Protein AF-A0A2L2YDF9-F1 (afdb_monomer_lite)

Organism: Parasteatoda tepidariorum (NCBI:txid114398)

Sequence (133 aa):
MPSSEPDTQNYHQKYRNLKRKLKFLIYENECFQDELKKSQRKLLKVSRDKSFLLDRLLRYETVESSSTDSEATVSSDSDSEFRAELMTLKKKRTSVNTENQDTGAGSSTANNVPAEPKKKKARKAPAPVKPGA

InterPro domains:
  IPR026678 INO80 complex subunit E [PTHR21812] (4-126)
  IPR056515 INO80 complex subunit E, N-terminal [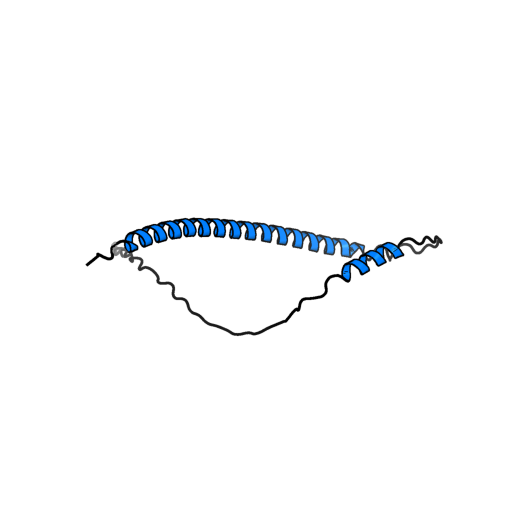PF24237] (10-57)

Secondary structure (DSSP, 8-state):
-----SHHHHHHHHHHHHHHHHHHHHHHHHHHHHHHHHHHHHHHHHHHHHHHHHHHHHHHHTTTTSS-----------SHHHHHHHHHHTTS-----------------------------PPPPPPPPPPP-

pLDDT: mean 70.62, std 21.67, range [36.78, 98.75]

Structure (mmCIF, N/CA/C/O backbone):
data_AF-A0A2L2YDF9-F1
#
_entry.id   AF-A0A2L2YDF9-F1
#
loop_
_atom_site.group_PDB
_atom_site.id
_atom_site.type_symbol
_atom_site.label_atom_id
_atom_site.label_alt_id
_atom_site.label_comp_id
_atom_site.label_asym_id
_atom_site.label_entity_id
_atom_site.label_seq_id
_atom_site.pdbx_PDB_ins_code
_atom_site.Cartn_x
_atom_site.Cartn_y
_atom_site.Cartn_z
_atom_site.occupancy
_atom_site.B_iso_or_equiv
_atom_site.auth_seq_id
_atom_site.auth_comp_id
_atom_site.auth_asym_id
_atom_site.auth_atom_id
_atom_site.pdbx_PDB_model_num
ATOM 1 N N . MET A 1 1 ? -29.512 13.310 50.746 1.00 42.53 1 MET A N 1
ATOM 2 C CA . MET A 1 1 ? -28.433 12.470 50.185 1.00 42.53 1 MET A CA 1
ATOM 3 C C . MET A 1 1 ? -28.689 12.318 48.693 1.00 42.53 1 MET A C 1
ATOM 5 O O . MET A 1 1 ? -29.605 11.581 48.350 1.00 42.53 1 MET A O 1
ATOM 9 N N . PRO A 1 2 ? -28.018 13.079 47.812 1.00 53.25 2 PRO A N 1
ATOM 10 C CA . PRO A 1 2 ? -28.214 12.943 46.374 1.00 53.25 2 PRO A CA 1
ATOM 11 C C . PRO A 1 2 ? -27.408 11.740 45.866 1.00 53.25 2 PRO A C 1
ATOM 13 O O . PRO A 1 2 ? -26.206 11.645 46.098 1.00 53.25 2 PRO A O 1
ATOM 16 N N . SER A 1 3 ? -28.108 10.802 45.229 1.00 53.88 3 SER A N 1
ATOM 17 C CA . SER A 1 3 ? -27.559 9.555 44.696 1.00 53.88 3 SER A CA 1
ATOM 18 C C . SER A 1 3 ? -26.663 9.823 43.480 1.00 53.88 3 SER A C 1
ATOM 20 O O . SER A 1 3 ? -27.063 10.506 42.537 1.00 53.88 3 SER A O 1
ATOM 22 N N . SER A 1 4 ? -25.446 9.289 43.510 1.00 58.22 4 SER A N 1
ATOM 23 C CA . SER A 1 4 ? -24.397 9.401 42.494 1.00 58.22 4 SER A CA 1
ATOM 24 C C . SER A 1 4 ? -24.630 8.451 41.306 1.00 58.22 4 SER A C 1
ATOM 26 O O . SER A 1 4 ? -23.850 7.532 41.075 1.00 58.22 4 SER A O 1
ATOM 28 N N . GLU A 1 5 ? -25.713 8.659 40.554 1.00 59.88 5 GLU A N 1
ATOM 29 C CA . GLU A 1 5 ? -26.086 7.860 39.368 1.00 59.88 5 GLU A CA 1
ATOM 30 C C . GLU A 1 5 ? -25.828 8.484 37.957 1.00 59.88 5 GLU A C 1
ATOM 32 O O . GLU A 1 5 ? -26.189 7.838 36.976 1.00 59.88 5 GLU A O 1
ATOM 37 N N . PRO A 1 6 ? -25.192 9.662 37.733 1.00 58.34 6 PRO A N 1
ATOM 38 C CA . PRO A 1 6 ? -25.048 10.205 36.367 1.00 58.34 6 PRO A CA 1
ATOM 39 C C . PRO A 1 6 ? -23.833 9.686 35.565 1.00 58.34 6 PRO A C 1
ATOM 41 O O . PRO A 1 6 ? -23.782 9.852 34.342 1.00 58.34 6 PRO A O 1
ATOM 44 N N . ASP A 1 7 ? -22.841 9.061 36.205 1.00 61.94 7 ASP A N 1
ATOM 45 C CA . ASP A 1 7 ? -21.568 8.733 35.542 1.00 61.94 7 ASP A CA 1
ATOM 46 C C . ASP A 1 7 ? -21.623 7.458 34.684 1.00 61.94 7 ASP A C 1
ATOM 48 O O . ASP A 1 7 ? -20.976 7.365 33.635 1.00 61.94 7 ASP A O 1
ATOM 52 N N . THR A 1 8 ? -22.440 6.477 35.068 1.00 62.19 8 THR A N 1
ATOM 53 C CA . THR A 1 8 ? -22.550 5.167 34.395 1.00 62.19 8 THR A CA 1
ATOM 54 C C . THR A 1 8 ? -23.008 5.301 32.938 1.00 62.19 8 THR A C 1
ATOM 56 O O . THR A 1 8 ? -22.437 4.688 32.025 1.00 62.19 8 THR A O 1
ATOM 59 N N . GLN A 1 9 ? -23.984 6.178 32.698 1.00 64.62 9 GLN A N 1
ATOM 60 C CA . GLN A 1 9 ? -24.552 6.470 31.383 1.00 64.62 9 GLN A CA 1
ATOM 61 C C . GLN A 1 9 ? -23.540 7.187 30.475 1.00 64.62 9 GLN A C 1
ATOM 63 O O . GLN A 1 9 ? -23.453 6.916 29.273 1.00 64.62 9 GLN A O 1
ATOM 68 N N . ASN A 1 10 ? -22.688 8.027 31.067 1.00 80.88 10 ASN A N 1
ATOM 69 C CA . ASN A 1 10 ? -21.589 8.696 30.381 1.00 80.88 10 ASN A CA 1
ATOM 70 C C . ASN A 1 10 ? -20.521 7.685 29.914 1.00 80.88 10 ASN A C 1
ATOM 72 O O . ASN A 1 10 ? -20.073 7.728 28.763 1.00 80.88 10 ASN A O 1
ATOM 76 N N . TYR A 1 11 ? -20.169 6.704 30.752 1.00 92.06 11 TYR A N 1
ATOM 77 C CA . TYR A 1 11 ? -19.211 5.654 30.387 1.00 92.06 11 TYR A CA 1
ATOM 78 C C . TYR A 1 11 ? -19.725 4.717 29.291 1.00 92.06 11 TYR A C 1
ATOM 80 O O . TYR A 1 11 ? -18.963 4.358 28.389 1.00 92.06 11 TYR A O 1
ATOM 88 N N . HIS A 1 12 ? -21.013 4.368 29.299 1.00 90.81 12 HIS A N 1
ATOM 89 C CA . HIS A 1 12 ? -21.611 3.563 28.229 1.00 90.81 12 HIS A CA 1
ATOM 90 C C . HIS A 1 12 ? -21.529 4.266 26.867 1.00 90.81 12 HIS A C 1
ATOM 92 O O . HIS A 1 12 ? -21.164 3.645 25.862 1.00 90.81 12 HIS A O 1
ATOM 98 N N . GLN A 1 13 ? -21.799 5.572 26.821 1.00 93.62 13 GLN A N 1
ATOM 99 C CA . GLN A 1 13 ? -21.693 6.354 25.590 1.00 93.62 13 GLN A CA 1
ATOM 100 C C . GLN A 1 13 ? -20.234 6.524 25.135 1.00 93.62 13 GLN A C 1
ATOM 102 O O . GLN A 1 13 ? -19.934 6.340 23.951 1.00 93.62 13 GLN A O 1
ATOM 107 N N . LYS A 1 14 ? -19.309 6.806 26.065 1.00 94.31 14 LYS A N 1
ATOM 108 C CA . LYS A 1 14 ? -17.861 6.864 25.797 1.00 94.31 14 LYS A CA 1
ATOM 109 C C . LYS A 1 14 ? -17.355 5.560 25.185 1.00 94.31 14 LYS A C 1
ATOM 111 O O . LYS A 1 14 ? -16.690 5.594 24.151 1.00 94.31 14 LYS A O 1
ATOM 116 N N . TYR A 1 15 ? -17.736 4.416 25.754 1.00 96.19 15 TYR A N 1
ATOM 117 C CA . TYR A 1 15 ? -17.378 3.101 25.226 1.00 96.19 15 TYR A CA 1
ATOM 118 C C . TYR A 1 15 ? -17.910 2.887 23.804 1.00 96.19 15 TYR A C 1
ATOM 120 O O . TYR A 1 15 ? -17.159 2.481 22.916 1.00 96.19 15 TYR A O 1
ATOM 128 N N . ARG A 1 16 ? -19.188 3.202 23.545 1.00 96.62 16 ARG A N 1
ATOM 129 C CA . ARG A 1 16 ? -19.782 3.069 22.201 1.00 96.62 16 ARG A CA 1
ATOM 130 C C . ARG A 1 16 ? -19.058 3.930 21.167 1.00 96.62 16 ARG A C 1
ATOM 132 O O . ARG A 1 16 ? -18.797 3.462 20.058 1.00 96.62 16 ARG A O 1
ATOM 139 N N . ASN A 1 17 ? -18.708 5.160 21.530 1.00 96.44 17 ASN A N 1
ATOM 140 C CA . ASN A 1 17 ? -17.955 6.063 20.664 1.00 96.44 17 ASN A CA 1
ATOM 141 C C . ASN A 1 17 ? -16.539 5.548 20.400 1.00 96.44 17 ASN A C 1
ATOM 143 O O . ASN A 1 17 ? -16.124 5.494 19.243 1.00 96.44 17 ASN A O 1
ATOM 147 N N . LEU A 1 18 ? -15.832 5.105 21.442 1.00 97.56 18 LEU A N 1
ATOM 148 C CA . LEU A 1 18 ? -14.490 4.548 21.309 1.00 97.56 18 LEU A CA 1
ATOM 149 C C . LEU A 1 18 ? -14.495 3.289 20.440 1.00 97.56 18 LEU A C 1
ATOM 151 O O . LEU A 1 18 ? -13.686 3.177 19.528 1.00 97.56 18 LEU A O 1
ATOM 155 N N . LYS A 1 19 ? -15.462 2.388 20.639 1.00 97.75 19 LYS A N 1
ATOM 156 C CA . LYS A 1 19 ? -15.641 1.187 19.815 1.00 97.75 19 LYS A CA 1
ATOM 157 C C . LYS A 1 19 ? -15.875 1.531 18.345 1.00 97.75 19 LYS A C 1
ATOM 159 O O . LYS A 1 19 ? -15.328 0.867 17.470 1.00 97.75 19 LYS A O 1
ATOM 164 N N . ARG A 1 20 ? -16.676 2.563 18.059 1.00 98.19 20 ARG A N 1
ATOM 165 C CA . ARG A 1 20 ? -16.904 3.034 16.686 1.00 98.19 20 ARG A CA 1
ATOM 166 C C . ARG A 1 20 ? -15.621 3.606 16.080 1.00 98.19 20 ARG A C 1
ATOM 168 O O . ARG A 1 20 ? -15.267 3.226 14.971 1.00 98.19 20 ARG A O 1
ATOM 175 N N . LYS A 1 21 ? -14.908 4.461 16.817 1.00 97.94 21 LYS A N 1
ATOM 176 C CA . LYS A 1 21 ? -13.646 5.060 16.363 1.00 97.94 21 LYS A CA 1
ATOM 177 C C . LYS A 1 21 ? -12.566 4.004 16.131 1.00 97.94 21 LYS A C 1
ATOM 179 O O . LYS A 1 21 ? -11.886 4.054 15.118 1.00 97.94 21 LYS A O 1
ATOM 184 N N . LEU A 1 22 ? -12.472 3.009 17.011 1.00 98.38 22 LEU A N 1
ATOM 185 C CA . LEU A 1 22 ? -11.544 1.892 16.865 1.00 98.38 22 LEU A CA 1
ATOM 186 C C . LEU A 1 22 ? -11.810 1.097 15.583 1.00 98.38 22 LEU A C 1
ATOM 188 O O . LEU A 1 22 ? -10.869 0.790 14.864 1.00 98.38 22 LEU A O 1
ATOM 192 N N . LYS A 1 23 ? -13.078 0.809 15.256 1.00 98.31 23 LYS A N 1
ATOM 193 C CA . LYS A 1 23 ? -13.423 0.137 13.992 1.00 98.31 23 LYS A CA 1
ATOM 194 C C . LYS A 1 23 ? -12.942 0.920 12.769 1.00 98.31 23 LYS A C 1
ATOM 196 O O . LYS A 1 23 ? -12.392 0.314 11.858 1.00 98.31 23 LYS A O 1
ATOM 201 N N . PHE A 1 24 ? -13.129 2.241 12.765 1.00 98.25 24 PHE A N 1
ATOM 202 C CA . PHE A 1 24 ? -12.636 3.089 11.678 1.00 98.25 24 PHE A CA 1
ATOM 203 C C . PHE A 1 24 ? -11.111 3.078 11.592 1.00 98.25 24 PHE A C 1
ATOM 205 O O . PHE A 1 24 ? -10.577 2.868 10.512 1.00 98.25 24 PHE A O 1
ATOM 212 N N . LEU A 1 25 ? -10.422 3.209 12.728 1.00 98.62 25 LEU A N 1
ATOM 213 C CA . LEU A 1 25 ? -8.960 3.185 12.763 1.00 98.62 25 LEU A CA 1
ATOM 214 C C . LEU A 1 25 ? -8.382 1.863 12.252 1.00 98.62 25 LEU A C 1
ATOM 216 O O . LEU A 1 25 ? -7.378 1.883 11.551 1.00 98.62 25 LEU A O 1
ATOM 220 N N . ILE A 1 26 ? -9.005 0.726 12.574 1.00 98.56 26 ILE A N 1
ATOM 221 C CA . ILE A 1 26 ? -8.574 -0.581 12.058 1.00 98.56 26 ILE A CA 1
ATOM 222 C C . ILE A 1 26 ? -8.711 -0.618 10.532 1.00 98.56 26 ILE A C 1
ATOM 224 O O . ILE A 1 26 ? -7.749 -0.948 9.846 1.00 98.56 26 ILE A O 1
ATOM 228 N N . TYR A 1 27 ? -9.871 -0.217 10.007 1.00 98.69 27 TYR A N 1
ATOM 229 C CA . TYR A 1 27 ? -10.124 -0.195 8.565 1.00 98.69 27 TYR A CA 1
ATOM 230 C C . TYR A 1 27 ? -9.163 0.736 7.809 1.00 98.69 27 TYR A C 1
ATOM 232 O O . TYR A 1 27 ? -8.574 0.349 6.801 1.00 98.69 27 TYR A O 1
ATOM 240 N N . GLU A 1 28 ? -8.967 1.961 8.301 1.00 98.25 28 GLU A N 1
ATOM 241 C CA . GLU A 1 28 ? -8.026 2.910 7.699 1.00 98.25 28 GLU A CA 1
ATOM 242 C C . GLU A 1 28 ? -6.596 2.373 7.734 1.00 98.25 28 GLU A C 1
ATOM 244 O O . GLU A 1 28 ? -5.872 2.477 6.745 1.00 98.25 28 GLU A O 1
ATOM 249 N N . ASN A 1 29 ? -6.194 1.749 8.844 1.00 98.31 29 ASN A N 1
ATOM 250 C CA . ASN A 1 29 ? -4.863 1.175 8.969 1.00 98.31 29 ASN A CA 1
ATOM 251 C C . ASN A 1 29 ? -4.625 0.050 7.952 1.00 98.31 29 ASN A C 1
ATOM 253 O O . ASN A 1 29 ? -3.577 0.037 7.308 1.00 98.31 29 ASN A O 1
ATOM 257 N N . GLU A 1 30 ? -5.594 -0.848 7.757 1.00 98.38 30 GLU A N 1
ATOM 258 C CA . GLU A 1 30 ? -5.526 -1.892 6.726 1.00 98.38 30 GLU A CA 1
ATOM 259 C C . GLU A 1 30 ? -5.385 -1.284 5.324 1.00 98.38 30 GLU A C 1
ATOM 261 O O . GLU A 1 30 ? -4.506 -1.687 4.557 1.00 98.38 30 GLU A O 1
ATOM 266 N N . CYS A 1 31 ? -6.176 -0.250 5.021 1.00 98.44 31 CYS A N 1
ATOM 267 C CA . CYS A 1 31 ? -6.100 0.467 3.750 1.00 98.44 31 CYS A CA 1
ATOM 268 C C . CYS A 1 31 ? -4.703 1.071 3.517 1.00 98.44 31 CYS A C 1
ATOM 270 O O . CYS A 1 31 ? -4.102 0.872 2.456 1.00 98.44 31 CYS A O 1
ATOM 272 N N . PHE A 1 32 ? -4.136 1.738 4.527 1.00 98.56 32 PHE A N 1
ATOM 273 C CA . PHE A 1 32 ? -2.794 2.315 4.441 1.00 98.56 32 PHE A CA 1
ATOM 274 C C . PHE A 1 32 ? -1.709 1.255 4.260 1.00 98.56 32 PHE A C 1
ATOM 276 O O . PHE A 1 32 ? -0.787 1.448 3.466 1.00 98.56 32 PHE A O 1
ATOM 283 N N . GLN A 1 33 ? -1.806 0.119 4.954 1.00 98.69 33 GLN A N 1
ATOM 284 C CA . GLN A 1 33 ? -0.855 -0.978 4.776 1.00 98.69 33 GLN A CA 1
ATOM 285 C C . GLN A 1 33 ? -0.898 -1.539 3.350 1.00 98.69 33 GLN A C 1
ATOM 287 O O . GLN A 1 33 ? 0.150 -1.822 2.760 1.00 98.69 33 GLN A O 1
ATOM 292 N N . ASP A 1 34 ? -2.087 -1.689 2.774 1.00 98.62 34 ASP A N 1
ATOM 293 C CA . ASP A 1 34 ? -2.248 -2.184 1.409 1.00 98.62 34 ASP A CA 1
ATOM 294 C C . ASP A 1 34 ? -1.720 -1.203 0.364 1.00 98.62 34 ASP A C 1
ATOM 296 O O . ASP A 1 34 ? -1.062 -1.611 -0.601 1.00 98.62 34 ASP A O 1
ATOM 300 N N . GLU A 1 35 ? -1.961 0.091 0.552 1.00 98.62 35 GLU A N 1
ATOM 301 C CA . GLU A 1 35 ? -1.421 1.135 -0.313 1.00 98.62 35 GLU A CA 1
ATOM 302 C C . GLU A 1 35 ? 0.105 1.225 -0.213 1.00 98.62 35 GLU A C 1
ATOM 304 O O . GLU A 1 35 ? 0.788 1.256 -1.242 1.00 98.62 35 GLU A O 1
ATOM 309 N N . LEU A 1 36 ? 0.663 1.140 0.997 1.00 98.69 36 LEU A N 1
ATOM 310 C CA . LEU A 1 36 ? 2.107 1.096 1.216 1.00 98.69 36 LEU A CA 1
ATOM 311 C C . LEU A 1 36 ? 2.742 -0.091 0.481 1.00 98.69 36 LEU A C 1
ATOM 313 O O . LEU A 1 36 ? 3.699 0.091 -0.275 1.00 98.69 36 LEU A O 1
ATOM 317 N N . LYS A 1 37 ? 2.173 -1.297 0.621 1.00 98.69 37 LYS A N 1
ATOM 318 C CA . LYS A 1 37 ? 2.642 -2.497 -0.092 1.00 98.69 37 LYS A CA 1
ATOM 319 C C . LYS A 1 37 ? 2.574 -2.319 -1.613 1.00 98.69 37 LYS A C 1
ATOM 321 O O . LYS A 1 37 ? 3.485 -2.747 -2.324 1.00 98.69 37 LYS A O 1
ATOM 326 N N . LYS A 1 38 ? 1.510 -1.701 -2.145 1.00 98.69 38 LYS A N 1
ATOM 327 C CA . LYS A 1 38 ? 1.383 -1.399 -3.586 1.00 98.69 38 LYS A CA 1
ATOM 328 C C . LYS A 1 38 ? 2.481 -0.438 -4.046 1.00 98.69 38 LYS A C 1
ATOM 330 O O . LYS A 1 38 ? 3.115 -0.696 -5.070 1.00 98.69 38 LYS A O 1
ATOM 335 N N . SER A 1 39 ? 2.728 0.629 -3.295 1.00 98.56 39 SER A N 1
ATOM 336 C CA . SER A 1 39 ? 3.748 1.635 -3.605 1.00 98.56 39 SER A CA 1
ATOM 337 C C . SER A 1 39 ? 5.164 1.065 -3.545 1.00 98.56 39 SER A C 1
ATOM 339 O O . SER A 1 39 ? 5.941 1.279 -4.471 1.00 98.56 39 SER A O 1
ATOM 341 N N . GLN A 1 40 ? 5.481 0.246 -2.540 1.00 98.62 40 GLN A N 1
ATOM 342 C CA . GLN A 1 40 ? 6.770 -0.449 -2.442 1.00 98.62 40 GLN A CA 1
ATOM 343 C C . GLN A 1 40 ? 7.025 -1.365 -3.647 1.00 98.62 40 GLN A C 1
ATOM 345 O O . GLN A 1 40 ? 8.114 -1.343 -4.216 1.00 98.62 40 GLN A O 1
ATOM 350 N N . ARG A 1 41 ? 6.017 -2.121 -4.106 1.00 98.75 41 ARG A N 1
ATOM 351 C CA . ARG A 1 41 ? 6.147 -2.944 -5.324 1.00 98.75 41 ARG A CA 1
ATOM 352 C C . ARG A 1 41 ? 6.441 -2.103 -6.567 1.00 98.75 41 ARG A C 1
ATOM 354 O O . ARG A 1 41 ? 7.301 -2.479 -7.361 1.00 98.75 41 ARG A O 1
ATOM 361 N N . LYS A 1 42 ? 5.752 -0.968 -6.735 1.00 98.69 42 LYS A N 1
ATOM 362 C CA . LYS A 1 42 ? 6.008 -0.034 -7.845 1.00 98.69 42 LYS A CA 1
ATOM 363 C C . LYS A 1 42 ? 7.430 0.523 -7.781 1.00 98.69 42 LYS A C 1
ATOM 365 O O . LYS A 1 42 ? 8.117 0.527 -8.797 1.00 98.69 42 LYS A O 1
ATOM 370 N N . LEU A 1 43 ? 7.876 0.930 -6.593 1.00 98.62 43 LEU A N 1
ATOM 371 C CA . LEU A 1 43 ? 9.226 1.440 -6.371 1.00 98.62 43 LEU A CA 1
ATOM 372 C C . LEU A 1 43 ? 10.287 0.403 -6.747 1.00 98.62 43 LEU A C 1
ATOM 374 O O . LEU A 1 43 ? 11.212 0.724 -7.486 1.00 98.62 43 LEU A O 1
ATOM 378 N N . LEU A 1 44 ? 10.136 -0.843 -6.292 1.00 98.69 44 LEU A N 1
ATOM 379 C CA . LEU A 1 44 ? 11.067 -1.922 -6.628 1.00 98.69 44 LEU A CA 1
ATOM 380 C C . LEU A 1 44 ? 11.119 -2.187 -8.136 1.00 98.69 44 LEU A C 1
ATOM 382 O O . LEU A 1 44 ? 12.205 -2.397 -8.671 1.00 98.69 44 LEU A O 1
ATOM 386 N N . LYS A 1 45 ? 9.975 -2.130 -8.831 1.00 98.62 45 LYS A N 1
ATOM 387 C CA . LYS A 1 45 ? 9.925 -2.274 -10.292 1.00 98.62 45 LYS A CA 1
ATOM 388 C C . LYS A 1 45 ? 10.718 -1.168 -10.991 1.00 98.62 45 LYS A C 1
ATOM 390 O O . LYS A 1 45 ? 11.624 -1.472 -11.755 1.00 98.62 45 LYS A O 1
ATOM 395 N N . VAL A 1 46 ? 10.443 0.094 -10.661 1.00 98.62 46 VAL A N 1
ATOM 396 C CA . VAL A 1 46 ? 11.156 1.244 -11.243 1.00 98.62 46 VAL A CA 1
ATOM 397 C C . VAL A 1 46 ? 12.648 1.204 -10.911 1.00 98.62 46 VAL A C 1
ATOM 399 O O . VAL A 1 46 ? 13.473 1.499 -11.767 1.00 98.62 46 VAL A O 1
ATOM 402 N N . SER A 1 47 ? 13.008 0.809 -9.687 1.00 98.38 47 SER A N 1
ATOM 403 C CA . SER A 1 47 ? 14.406 0.660 -9.272 1.00 98.38 47 SER A CA 1
ATOM 404 C C . SER A 1 47 ? 15.130 -0.388 -10.120 1.00 98.38 47 SER A C 1
ATOM 406 O O . SER A 1 47 ? 16.214 -0.126 -10.637 1.00 98.38 47 SER A O 1
ATOM 408 N N . ARG A 1 48 ? 14.493 -1.545 -10.342 1.00 98.62 48 ARG A N 1
ATOM 409 C CA . ARG A 1 48 ? 15.030 -2.599 -11.207 1.00 98.62 48 ARG A CA 1
ATOM 410 C C . ARG A 1 48 ? 15.170 -2.134 -12.655 1.00 98.62 48 ARG A C 1
ATOM 412 O O . ARG A 1 48 ? 16.219 -2.367 -13.246 1.00 98.62 48 ARG A O 1
ATOM 419 N N . ASP A 1 49 ? 14.150 -1.479 -13.205 1.00 98.31 49 ASP A N 1
ATOM 420 C CA . ASP A 1 49 ? 14.161 -0.973 -14.584 1.00 98.31 49 ASP A CA 1
ATOM 421 C C . ASP A 1 49 ? 15.265 0.080 -14.776 1.00 98.31 49 ASP A C 1
ATOM 423 O O . ASP A 1 49 ? 15.997 0.050 -15.765 1.00 98.31 49 ASP A O 1
ATOM 427 N N . LYS A 1 50 ? 15.447 0.965 -13.788 1.00 98.06 50 LYS A N 1
ATOM 428 C CA . LYS A 1 50 ? 16.537 1.945 -13.761 1.00 98.06 50 LYS A CA 1
ATOM 429 C C . LYS A 1 50 ? 17.904 1.263 -13.774 1.00 98.06 50 LYS A C 1
ATOM 431 O O . LYS A 1 50 ? 18.727 1.608 -14.616 1.00 98.06 50 LYS A O 1
ATOM 436 N N . SER A 1 51 ? 18.156 0.330 -12.855 1.00 97.62 51 SER A N 1
ATOM 437 C CA . SER A 1 51 ? 19.434 -0.395 -12.801 1.00 97.62 51 SER A CA 1
ATOM 438 C C . SER A 1 51 ? 19.704 -1.146 -14.103 1.00 97.62 51 SER A C 1
ATOM 440 O O . SER A 1 51 ? 20.779 -1.004 -14.670 1.00 97.62 51 SER A O 1
ATOM 442 N N . PHE A 1 52 ? 18.696 -1.842 -14.636 1.00 97.94 52 PHE A N 1
ATOM 443 C CA . PHE A 1 52 ? 18.797 -2.540 -15.916 1.00 97.94 52 PHE A CA 1
ATOM 444 C C . PHE A 1 52 ? 19.200 -1.607 -17.067 1.00 97.94 52 PHE A C 1
ATOM 446 O O . PHE A 1 52 ? 20.043 -1.964 -17.890 1.00 97.94 52 PHE A O 1
ATOM 453 N N . LEU A 1 53 ? 18.613 -0.409 -17.136 1.00 97.38 53 LEU A N 1
ATOM 454 C CA . LEU A 1 53 ? 18.948 0.561 -18.175 1.00 97.38 53 LEU A CA 1
ATOM 455 C C . LEU A 1 53 ? 20.382 1.082 -18.030 1.00 97.38 53 LEU A C 1
ATOM 457 O O . LEU A 1 53 ? 21.089 1.173 -19.032 1.00 97.38 53 LEU A O 1
ATOM 461 N N . LEU A 1 54 ? 20.819 1.387 -16.805 1.00 96.62 54 LEU A N 1
ATOM 462 C CA . LEU A 1 54 ? 22.193 1.822 -16.537 1.00 96.62 54 LEU A CA 1
ATOM 463 C C . LEU A 1 54 ? 23.206 0.749 -16.960 1.00 96.62 54 LEU A C 1
ATOM 465 O O . LEU A 1 54 ? 24.136 1.062 -17.698 1.00 96.62 54 LEU A O 1
ATOM 469 N N . ASP A 1 55 ? 22.970 -0.517 -16.605 1.00 94.62 55 ASP A N 1
ATOM 470 C CA . ASP A 1 55 ? 23.826 -1.641 -17.010 1.00 94.62 55 ASP A CA 1
ATOM 471 C C . ASP A 1 55 ? 23.869 -1.807 -18.543 1.00 94.62 55 ASP A C 1
ATOM 473 O O . ASP A 1 55 ? 24.906 -2.123 -19.135 1.00 94.62 55 ASP A O 1
ATOM 477 N N . ARG A 1 56 ? 22.738 -1.580 -19.229 1.00 94.62 56 ARG A N 1
ATOM 478 C CA . ARG A 1 56 ? 22.655 -1.653 -20.697 1.00 94.62 56 ARG A CA 1
ATOM 479 C C . ARG A 1 56 ? 23.446 -0.529 -21.365 1.00 94.62 56 ARG A C 1
ATOM 481 O O . ARG A 1 56 ? 24.117 -0.828 -22.360 1.00 94.62 56 ARG A O 1
ATOM 488 N N . LEU A 1 57 ? 23.322 0.700 -20.854 1.00 93.06 57 LEU A N 1
ATOM 489 C CA . LEU A 1 57 ? 23.953 1.924 -21.363 1.00 93.06 57 LEU A CA 1
ATOM 490 C C .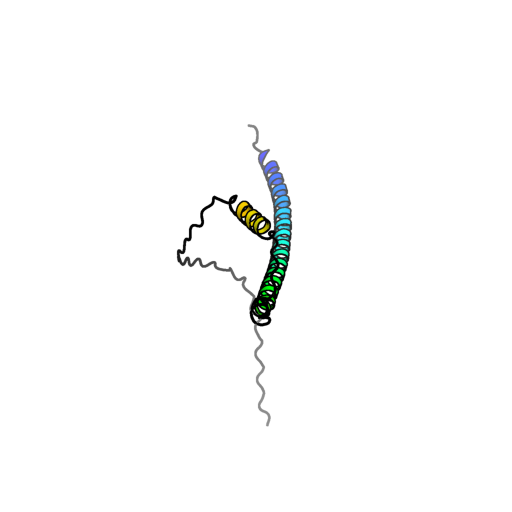 LEU A 1 57 ? 25.462 1.949 -21.118 1.00 93.06 57 LEU A C 1
ATOM 492 O O . LEU A 1 57 ? 26.195 2.354 -22.013 1.00 93.06 57 LEU A O 1
ATOM 496 N N . LEU A 1 58 ? 25.926 1.437 -19.974 1.00 90.38 58 LEU A N 1
ATOM 497 C CA . LEU A 1 58 ? 27.349 1.368 -19.620 1.00 90.38 58 LEU A CA 1
ATOM 498 C C . LEU A 1 58 ? 28.205 0.715 -20.721 1.00 90.38 58 LEU A C 1
ATOM 500 O O . LEU A 1 58 ? 29.336 1.115 -20.962 1.00 90.38 58 LEU A O 1
ATOM 504 N N . ARG A 1 59 ? 27.649 -0.263 -21.449 1.00 89.38 59 ARG A N 1
ATOM 505 C CA . ARG A 1 59 ? 28.339 -0.949 -22.559 1.00 89.38 59 ARG A CA 1
ATOM 506 C C . ARG A 1 59 ? 28.622 -0.059 -23.773 1.00 89.38 59 ARG A C 1
ATOM 508 O O . ARG A 1 59 ? 29.411 -0.457 -24.621 1.00 89.38 59 ARG A O 1
ATOM 515 N N . TYR A 1 60 ? 27.948 1.080 -23.889 1.00 89.94 60 TYR A N 1
ATOM 516 C CA . TYR A 1 60 ? 28.107 2.016 -25.002 1.00 89.94 60 TYR A CA 1
ATOM 517 C C . TYR A 1 60 ? 28.964 3.233 -24.633 1.00 89.94 60 TYR A C 1
ATOM 519 O O . TYR A 1 60 ? 29.490 3.878 -25.531 1.00 89.94 60 TYR A O 1
ATOM 527 N N . GLU A 1 61 ? 29.173 3.509 -23.340 1.00 78.00 61 GLU A N 1
ATOM 528 C CA . GLU A 1 61 ? 29.977 4.649 -22.866 1.00 78.00 61 GLU A CA 1
ATOM 529 C C . GLU A 1 61 ? 31.447 4.579 -23.326 1.00 78.00 61 GLU A C 1
ATOM 531 O O . GLU A 1 61 ? 32.089 5.604 -23.527 1.00 78.00 61 GLU A O 1
ATOM 536 N N . THR A 1 62 ? 31.982 3.378 -23.558 1.00 63.84 62 THR A N 1
ATOM 537 C CA . THR A 1 62 ? 33.405 3.168 -23.879 1.00 63.84 62 THR A CA 1
ATOM 538 C C . THR A 1 62 ? 33.703 2.885 -25.355 1.00 63.84 62 THR A C 1
ATOM 540 O O . THR A 1 62 ? 34.860 2.666 -25.704 1.00 63.84 62 THR A O 1
ATOM 543 N N . VAL A 1 63 ? 32.698 2.871 -26.241 1.00 57.31 63 VAL A N 1
ATOM 544 C CA . VAL A 1 63 ? 32.893 2.506 -27.662 1.00 57.31 63 VAL A CA 1
ATOM 545 C C . VAL A 1 63 ? 33.059 3.734 -28.566 1.00 57.31 63 VAL A C 1
ATOM 547 O O . VAL A 1 63 ? 33.830 3.676 -29.522 1.00 57.31 63 VAL A O 1
ATOM 550 N N . GLU A 1 64 ? 32.441 4.874 -28.239 1.00 55.38 64 GLU A N 1
ATOM 551 C CA . GLU A 1 64 ? 32.603 6.113 -29.027 1.00 55.38 64 GLU A CA 1
ATOM 552 C C . GLU A 1 64 ? 33.996 6.754 -28.898 1.00 55.38 64 GLU A C 1
ATOM 554 O O . GLU A 1 64 ? 34.364 7.597 -29.709 1.00 55.38 64 GLU A O 1
ATOM 559 N N . SER A 1 65 ? 34.822 6.314 -27.946 1.00 52.53 65 SER A N 1
ATOM 560 C CA . SER A 1 65 ? 36.204 6.789 -27.781 1.00 52.53 65 SER A CA 1
ATOM 561 C C . SER A 1 65 ? 37.254 5.957 -28.536 1.00 52.53 65 SER A C 1
ATOM 563 O O . SER A 1 65 ? 38.428 6.316 -28.514 1.00 52.53 65 SER A O 1
ATOM 565 N N . SER A 1 66 ? 36.869 4.868 -29.222 1.00 55.56 66 SER A N 1
ATOM 566 C CA . SER A 1 66 ? 37.822 3.949 -29.879 1.00 55.56 66 SER A CA 1
ATOM 567 C C . SER A 1 66 ? 37.759 3.920 -31.415 1.00 55.56 66 SER A C 1
ATOM 569 O O . SER A 1 66 ? 38.512 3.161 -32.024 1.00 55.56 66 SER A O 1
ATOM 571 N N . SER A 1 67 ? 36.898 4.701 -32.076 1.00 60.28 67 SER A N 1
ATOM 572 C CA . SER A 1 67 ? 36.819 4.690 -33.546 1.00 60.28 67 SER A CA 1
ATOM 573 C C . SER A 1 67 ? 36.441 6.052 -34.129 1.00 60.28 67 SER A C 1
ATOM 575 O O . SER A 1 67 ? 35.295 6.249 -34.522 1.00 60.28 67 SER A O 1
ATOM 577 N N . THR A 1 68 ? 37.407 6.974 -34.193 1.00 51.91 68 THR A N 1
ATOM 578 C CA . THR A 1 68 ? 37.729 7.846 -35.350 1.00 51.91 68 THR A CA 1
ATOM 579 C C . THR A 1 68 ? 38.863 8.780 -34.922 1.00 51.91 68 THR A C 1
ATOM 581 O O . THR A 1 68 ? 38.642 9.867 -34.400 1.00 51.91 68 THR A O 1
ATOM 584 N N . ASP A 1 69 ? 40.093 8.317 -35.124 1.00 56.25 69 ASP A N 1
ATOM 585 C CA . ASP A 1 69 ? 41.240 9.190 -35.359 1.00 56.25 69 ASP A CA 1
ATOM 586 C C . ASP A 1 69 ? 41.131 9.681 -36.809 1.00 56.25 69 ASP A C 1
ATOM 588 O O . ASP A 1 69 ? 41.370 8.916 -37.743 1.00 56.25 69 ASP A O 1
ATOM 592 N N . SER A 1 70 ? 40.634 10.900 -37.016 1.00 56.62 70 SER A N 1
ATOM 593 C CA . SER A 1 70 ? 40.848 11.667 -38.249 1.00 56.62 70 SER A CA 1
ATOM 594 C C . SER A 1 70 ? 40.532 13.137 -37.993 1.00 56.62 70 SER A C 1
ATOM 596 O O . SER A 1 70 ? 39.405 13.507 -37.668 1.00 56.62 70 SER A O 1
ATOM 598 N N . GLU A 1 71 ? 41.578 13.951 -38.105 1.00 59.91 71 GLU A N 1
ATOM 599 C CA . GLU A 1 71 ? 41.624 15.388 -37.857 1.00 59.91 71 GLU A CA 1
ATOM 600 C C . GLU A 1 71 ? 40.534 16.196 -38.580 1.00 59.91 71 GLU A C 1
ATOM 602 O O . GLU A 1 71 ? 40.358 16.058 -39.787 1.00 59.91 71 GLU A O 1
ATOM 607 N N . ALA A 1 72 ? 39.893 17.129 -37.867 1.00 50.59 72 ALA A N 1
ATOM 608 C CA . ALA A 1 72 ? 39.565 18.462 -38.385 1.00 50.59 72 ALA A CA 1
ATOM 609 C C . ALA A 1 72 ? 39.0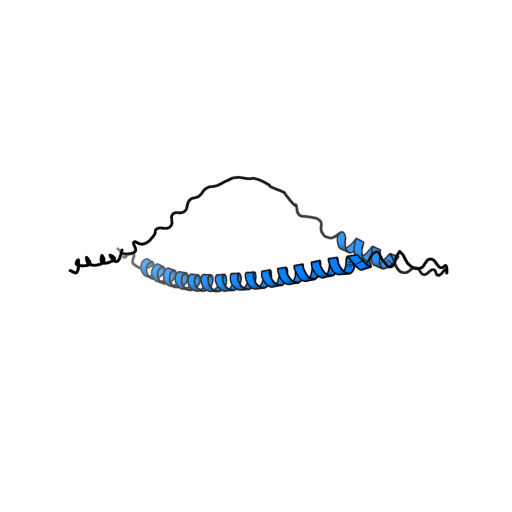66 19.378 -37.255 1.00 50.59 72 ALA A C 1
ATOM 611 O O . ALA A 1 72 ? 38.116 19.083 -36.536 1.00 50.59 72 ALA A O 1
ATOM 612 N N . THR A 1 73 ? 39.718 20.527 -37.132 1.00 66.12 73 THR A N 1
ATOM 613 C CA . THR A 1 73 ? 39.380 21.666 -36.276 1.00 66.12 73 THR A CA 1
ATOM 614 C C . THR A 1 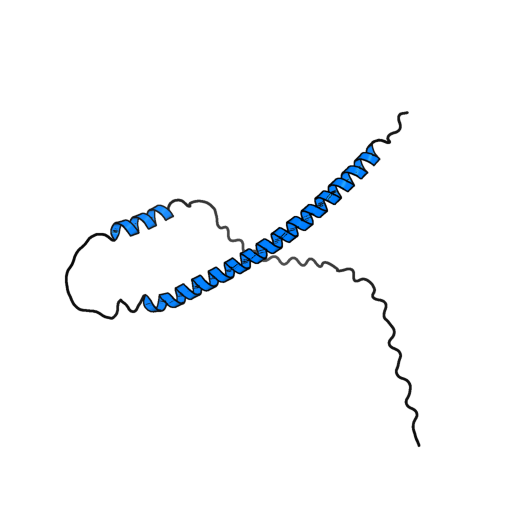73 ? 37.917 22.117 -36.400 1.00 66.12 73 THR A C 1
ATOM 616 O O . THR A 1 73 ? 37.501 22.502 -37.491 1.00 66.12 73 THR A O 1
ATOM 619 N N . VAL A 1 74 ? 37.184 22.243 -35.288 1.00 48.22 74 VAL A N 1
ATOM 620 C CA . VAL A 1 74 ? 36.254 23.370 -35.104 1.00 48.22 74 VAL A CA 1
ATOM 621 C C . VAL A 1 74 ? 36.013 23.634 -33.616 1.00 48.22 74 VAL A C 1
ATOM 623 O O . VAL A 1 74 ? 35.603 22.770 -32.851 1.00 48.22 74 VAL A O 1
ATOM 626 N N . SER A 1 75 ? 36.340 24.857 -33.219 1.00 59.72 75 SER A N 1
ATOM 627 C CA . SER A 1 75 ? 35.992 25.470 -31.943 1.00 59.72 75 SER A CA 1
ATOM 628 C C . SER A 1 75 ? 34.508 25.843 -31.956 1.00 59.72 75 SER A C 1
ATOM 630 O O . SER A 1 75 ? 34.072 26.489 -32.908 1.00 59.72 75 SER A O 1
ATOM 632 N N . SER A 1 76 ? 33.755 25.497 -30.910 1.00 55.59 76 SER A N 1
ATOM 633 C CA . SER A 1 76 ? 32.714 26.389 -30.389 1.00 55.59 76 SER A CA 1
ATOM 634 C C . SER A 1 76 ? 32.397 26.071 -28.929 1.00 55.59 76 SER A C 1
ATOM 636 O O . SER A 1 76 ? 31.910 25.003 -28.574 1.00 55.59 76 SER A O 1
ATOM 638 N N . ASP A 1 77 ? 32.692 27.069 -28.113 1.00 56.78 77 ASP A N 1
ATOM 639 C CA . ASP A 1 77 ? 32.313 27.304 -26.728 1.00 56.78 77 ASP A CA 1
ATOM 640 C C . ASP A 1 77 ? 30.791 27.167 -26.508 1.00 56.78 77 ASP A C 1
ATOM 642 O O . ASP A 1 77 ? 30.026 27.989 -27.010 1.00 56.78 77 ASP A O 1
ATOM 646 N N . SER A 1 78 ? 30.327 26.112 -25.821 1.00 54.91 78 SER A N 1
ATOM 647 C CA . SER A 1 78 ? 28.945 26.006 -25.286 1.00 54.91 78 SER A CA 1
ATOM 648 C C . SER A 1 78 ? 28.744 24.967 -24.163 1.00 54.91 78 SER A C 1
ATOM 650 O O . SER A 1 78 ? 27.663 24.902 -23.585 1.00 54.91 78 SER A O 1
ATOM 652 N N . ASP A 1 79 ? 29.757 24.181 -23.776 1.00 53.78 79 ASP A N 1
ATOM 653 C CA . ASP A 1 79 ? 29.605 23.154 -22.723 1.00 53.78 79 ASP A CA 1
ATOM 654 C C . ASP A 1 79 ? 29.879 23.656 -21.291 1.00 53.78 79 ASP A C 1
ATOM 656 O O . ASP A 1 79 ? 29.584 22.966 -20.306 1.00 53.78 79 ASP A O 1
ATOM 660 N N . SER A 1 80 ? 30.427 24.868 -21.134 1.00 55.81 80 SER A N 1
ATOM 661 C CA . SER A 1 80 ? 30.778 25.398 -19.808 1.00 55.81 80 SER A CA 1
ATOM 662 C C . SER A 1 80 ? 29.554 25.823 -18.983 1.00 55.81 80 SER A C 1
ATOM 664 O O . SER A 1 80 ? 29.622 25.813 -17.750 1.00 55.81 80 SER A O 1
ATOM 666 N N . GLU A 1 81 ? 28.423 26.153 -19.615 1.00 56.50 81 GLU A N 1
ATOM 667 C CA . GLU A 1 81 ? 27.228 26.617 -18.893 1.00 56.50 81 GLU A CA 1
ATOM 668 C C . GLU A 1 81 ? 26.430 25.464 -18.266 1.00 56.50 81 GLU A C 1
ATOM 670 O O . GLU A 1 81 ? 26.004 25.557 -17.111 1.00 56.50 81 GLU A O 1
ATOM 675 N N . PHE A 1 82 ? 26.333 24.314 -18.945 1.00 56.66 82 PHE A N 1
ATOM 676 C CA . PHE A 1 82 ? 25.590 23.155 -18.432 1.00 56.66 82 PHE A CA 1
ATOM 677 C C . PHE A 1 82 ? 26.252 22.536 -17.189 1.00 56.66 82 PHE A C 1
ATOM 679 O O . PHE A 1 82 ? 25.586 22.059 -16.264 1.00 56.66 82 PHE A O 1
ATOM 686 N N . ARG A 1 83 ? 27.590 22.580 -17.117 1.00 58.81 83 ARG A N 1
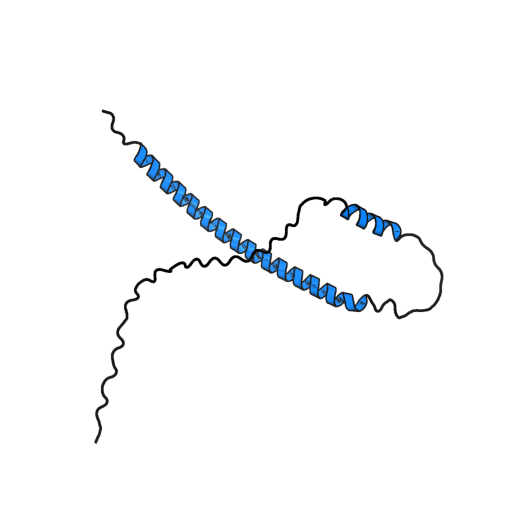ATOM 687 C CA . ARG A 1 83 ? 28.328 22.063 -15.957 1.00 58.81 83 ARG A CA 1
ATOM 688 C C . ARG A 1 83 ? 28.247 22.976 -14.733 1.00 58.81 83 ARG A C 1
ATOM 690 O O . ARG A 1 83 ? 28.273 22.472 -13.606 1.00 58.81 83 ARG A O 1
ATOM 697 N N . ALA A 1 84 ? 28.130 24.288 -14.938 1.00 58.25 84 ALA A N 1
ATOM 698 C CA . ALA A 1 84 ? 27.989 25.259 -13.857 1.00 58.25 84 ALA A CA 1
ATOM 699 C C . ALA A 1 84 ? 26.614 25.149 -13.172 1.00 58.25 84 ALA A C 1
ATOM 701 O O . ALA A 1 84 ? 26.539 25.176 -11.941 1.00 58.25 84 ALA A O 1
ATOM 702 N N . GLU A 1 85 ? 25.540 24.920 -13.934 1.00 56.47 85 GLU A N 1
ATOM 703 C CA . GLU A 1 85 ? 24.178 24.785 -13.397 1.00 56.47 85 GLU A CA 1
ATOM 704 C C . GLU A 1 85 ? 23.999 23.521 -12.528 1.00 56.47 85 GLU A C 1
ATOM 706 O O . GLU A 1 85 ? 23.357 23.550 -11.473 1.00 56.47 85 GLU A O 1
ATOM 711 N N . LEU A 1 86 ? 24.670 22.416 -12.876 1.00 57.91 86 LEU A N 1
ATOM 712 C CA . LEU A 1 86 ? 24.636 21.179 -12.085 1.00 57.91 86 LEU A CA 1
ATOM 713 C C . LEU A 1 86 ? 25.382 21.300 -10.736 1.00 57.91 86 LEU A C 1
ATOM 715 O O . LEU A 1 86 ? 25.043 20.611 -9.766 1.00 57.91 86 LEU A O 1
ATOM 719 N N . MET A 1 87 ? 26.392 22.174 -10.646 1.00 58.56 87 MET A N 1
ATOM 720 C CA . MET A 1 87 ? 27.153 22.411 -9.410 1.00 58.56 87 MET A CA 1
ATOM 721 C C . MET A 1 87 ? 26.452 23.373 -8.442 1.00 58.56 87 MET A C 1
ATOM 723 O O . MET A 1 87 ? 26.586 23.203 -7.226 1.00 58.56 87 MET A O 1
ATOM 727 N N . THR A 1 88 ? 25.666 24.337 -8.928 1.00 53.88 88 THR A N 1
ATOM 728 C CA . THR A 1 88 ? 24.939 25.283 -8.060 1.00 53.88 88 THR A CA 1
ATOM 729 C C . THR A 1 88 ? 23.724 24.638 -7.382 1.00 53.88 88 THR A C 1
ATOM 731 O O . THR A 1 88 ? 23.435 24.952 -6.224 1.00 53.88 88 THR A O 1
ATOM 734 N N . LEU A 1 89 ? 23.082 23.644 -8.011 1.00 55.00 89 LEU A N 1
ATOM 735 C CA . LEU A 1 89 ? 21.960 22.900 -7.417 1.00 55.00 89 LEU A CA 1
ATOM 736 C C . LEU A 1 89 ? 22.368 21.971 -6.258 1.00 55.00 89 LEU A C 1
ATOM 738 O O . LEU A 1 89 ? 21.560 21.686 -5.372 1.00 55.00 89 LEU A O 1
ATOM 742 N N . LYS A 1 90 ? 23.630 21.522 -6.209 1.00 51.72 90 LYS A N 1
ATOM 743 C CA . LYS A 1 90 ? 24.137 20.629 -5.149 1.00 51.72 90 LYS A CA 1
ATOM 744 C C . LYS A 1 90 ? 24.506 21.336 -3.841 1.00 51.72 90 LYS A C 1
ATOM 746 O O . LYS A 1 90 ? 24.705 20.656 -2.837 1.00 51.72 90 LYS A O 1
ATOM 751 N N . LYS A 1 91 ? 24.560 22.673 -3.800 1.00 51.88 91 LYS A N 1
ATOM 752 C CA . LYS A 1 91 ? 25.012 23.418 -2.608 1.00 51.88 91 LYS A CA 1
ATOM 753 C C . LYS A 1 91 ? 23.891 23.830 -1.640 1.00 51.88 91 LYS A C 1
ATOM 755 O O . LYS A 1 91 ? 24.176 24.427 -0.609 1.00 51.88 91 LYS A O 1
ATOM 760 N N . LYS A 1 92 ? 22.627 23.461 -1.901 1.00 52.91 92 LYS A N 1
ATOM 761 C CA . LYS A 1 92 ? 21.481 23.760 -1.014 1.00 52.91 92 LYS A CA 1
ATOM 762 C C . LYS A 1 92 ? 20.897 22.530 -0.305 1.00 52.91 92 LYS A C 1
ATOM 764 O O . LYS A 1 92 ? 19.682 22.410 -0.184 1.00 52.91 92 LYS A O 1
ATOM 769 N N . ARG A 1 93 ? 21.736 21.607 0.175 1.00 51.28 93 ARG A N 1
ATOM 770 C CA . ARG A 1 93 ? 21.335 20.600 1.180 1.00 51.28 93 ARG A CA 1
ATOM 771 C C . ARG A 1 93 ? 22.478 20.350 2.163 1.00 51.28 93 ARG A C 1
ATOM 773 O O . ARG A 1 93 ? 23.227 19.392 2.028 1.00 51.28 93 ARG A O 1
ATOM 780 N N . THR A 1 94 ? 22.607 21.234 3.148 1.00 43.53 94 THR A N 1
ATOM 781 C CA . THR A 1 94 ? 23.401 21.003 4.362 1.00 43.53 94 THR A CA 1
ATOM 782 C C . THR A 1 94 ? 22.471 20.888 5.570 1.00 43.53 94 THR A C 1
ATOM 784 O O . THR A 1 94 ? 21.521 21.659 5.694 1.00 43.53 94 THR A O 1
ATOM 787 N N . SER A 1 95 ? 22.805 19.948 6.460 1.00 43.62 95 SER A N 1
ATOM 788 C CA . SER A 1 95 ? 22.051 19.424 7.618 1.00 43.62 95 SER A CA 1
ATOM 789 C C . SER A 1 95 ? 20.977 18.409 7.190 1.00 43.62 95 SER A C 1
ATOM 791 O O . SER A 1 95 ? 20.121 18.714 6.371 1.00 43.62 95 SER A O 1
ATOM 793 N N . VAL A 1 96 ? 21.016 17.139 7.599 1.00 44.00 96 VAL A N 1
ATOM 794 C CA . VAL A 1 96 ? 21.215 16.627 8.959 1.00 44.00 96 VAL A CA 1
ATOM 795 C C . VAL A 1 96 ? 21.889 15.242 8.926 1.00 44.00 96 VAL A C 1
ATOM 797 O O . VAL A 1 96 ? 21.451 14.357 8.201 1.00 44.00 96 VAL A O 1
ATOM 800 N N . ASN A 1 97 ? 22.959 15.123 9.717 1.00 42.84 97 ASN A N 1
ATOM 801 C CA . ASN A 1 97 ? 23.414 13.989 10.533 1.00 42.84 97 ASN A CA 1
ATOM 802 C C . ASN A 1 97 ? 23.043 12.547 10.103 1.00 42.84 97 ASN A C 1
ATOM 804 O O . ASN A 1 97 ? 21.911 12.110 10.300 1.00 42.84 97 ASN A O 1
ATOM 808 N N . THR A 1 98 ? 24.037 11.775 9.647 1.00 39.44 98 THR A N 1
ATOM 809 C CA . THR A 1 98 ? 23.985 10.302 9.617 1.00 39.44 98 THR A CA 1
ATOM 810 C C . THR A 1 98 ? 24.839 9.777 10.766 1.00 39.44 98 THR A C 1
ATOM 812 O O . THR A 1 98 ? 26.056 9.664 10.633 1.00 39.44 98 THR A O 1
ATOM 815 N N . GLU A 1 99 ? 24.209 9.466 11.898 1.00 42.06 99 GLU A N 1
ATOM 816 C CA . GLU A 1 99 ? 24.812 8.609 12.917 1.00 42.06 99 GLU A CA 1
ATOM 817 C C . GLU A 1 99 ? 24.559 7.149 12.544 1.00 42.06 99 GLU A C 1
ATOM 819 O O . GLU A 1 99 ? 23.427 6.665 12.528 1.00 42.06 99 GLU A O 1
ATOM 824 N N . ASN A 1 100 ? 25.651 6.455 12.235 1.00 49.44 100 ASN A N 1
ATOM 825 C CA . ASN A 1 100 ? 25.733 5.007 12.318 1.00 49.44 100 ASN A CA 1
ATOM 826 C C . ASN A 1 100 ? 25.660 4.609 13.794 1.00 49.44 100 ASN A C 1
ATOM 828 O O . ASN A 1 100 ? 26.546 4.984 14.558 1.00 49.44 100 ASN A O 1
ATOM 832 N N . GLN A 1 101 ? 24.677 3.792 14.169 1.00 49.38 101 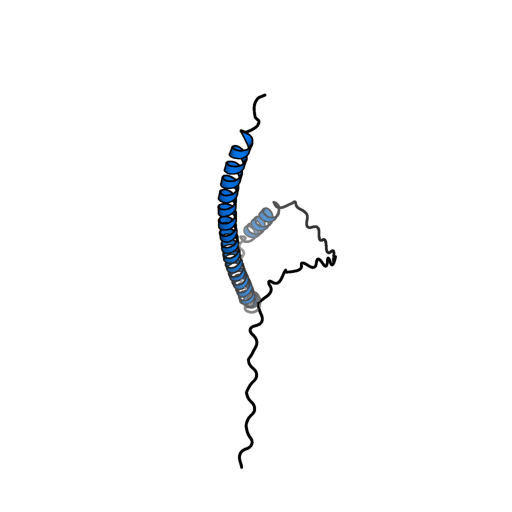GLN A N 1
ATOM 833 C CA . GLN A 1 101 ? 24.810 2.904 15.321 1.00 49.38 101 GLN A CA 1
ATOM 834 C C . GLN A 1 101 ? 24.465 1.477 14.907 1.00 49.38 101 GLN A C 1
ATOM 836 O O . GLN A 1 101 ? 23.309 1.066 14.838 1.00 49.38 101 GLN A O 1
ATOM 841 N N . ASP A 1 102 ? 25.537 0.750 14.612 1.00 47.59 102 ASP A N 1
ATOM 842 C CA . ASP A 1 102 ? 25.662 -0.673 14.865 1.00 47.59 102 ASP A CA 1
ATOM 843 C C . ASP A 1 102 ? 25.660 -0.883 16.386 1.00 47.59 102 ASP A C 1
ATOM 845 O O . ASP A 1 102 ? 26.589 -0.472 17.077 1.00 47.59 102 ASP A O 1
ATOM 849 N N . THR A 1 103 ? 24.594 -1.482 16.913 1.00 41.22 103 THR A N 1
ATOM 850 C CA . THR A 1 103 ? 24.647 -2.198 18.189 1.00 41.22 103 THR A CA 1
ATOM 851 C C . THR A 1 103 ? 23.821 -3.469 18.067 1.00 41.22 103 THR A C 1
ATOM 853 O O . THR A 1 103 ? 22.589 -3.471 18.069 1.00 41.22 103 THR A O 1
ATOM 856 N N . GLY A 1 104 ? 24.532 -4.589 17.967 1.00 43.06 104 GLY A N 1
ATOM 857 C CA . GLY A 1 104 ? 23.991 -5.880 18.343 1.00 43.06 104 GLY A CA 1
ATOM 858 C C . GLY A 1 104 ? 23.577 -5.859 19.814 1.00 43.06 104 GLY A C 1
ATOM 859 O O . GLY A 1 104 ? 24.398 -5.660 20.704 1.00 43.06 104 GLY A O 1
ATOM 860 N N . ALA A 1 105 ? 22.299 -6.116 20.065 1.00 37.53 105 ALA A N 1
ATOM 861 C CA . ALA A 1 105 ? 21.810 -6.578 21.352 1.00 37.53 105 ALA A CA 1
ATOM 862 C C . ALA A 1 105 ? 20.682 -7.572 21.082 1.00 37.53 105 ALA A C 1
ATOM 864 O O . ALA A 1 105 ? 19.569 -7.208 20.699 1.00 37.53 105 ALA A O 1
ATOM 865 N N . GLY A 1 106 ? 21.001 -8.856 21.241 1.00 47.31 106 GLY A N 1
ATOM 866 C CA . GLY A 1 106 ? 19.995 -9.897 21.327 1.00 47.31 106 GLY A CA 1
ATOM 867 C C . GLY A 1 106 ? 19.046 -9.581 22.479 1.00 47.31 106 GLY A C 1
ATOM 868 O O . GLY A 1 106 ? 19.470 -9.453 23.623 1.00 47.31 106 GLY A O 1
ATOM 869 N N . SER A 1 107 ? 17.759 -9.472 22.166 1.00 38.72 107 SER A N 1
ATOM 870 C CA . SER A 1 107 ? 16.694 -9.545 23.157 1.00 38.72 107 SER A CA 1
ATOM 871 C C . SER A 1 107 ? 15.739 -10.648 22.734 1.00 38.72 107 SER A C 1
ATOM 873 O O . SER A 1 107 ? 14.865 -10.490 21.881 1.00 38.72 107 SER A O 1
ATOM 875 N N . SER A 1 108 ? 15.973 -11.816 23.317 1.00 49.31 108 SER A N 1
ATOM 876 C CA . SER A 1 108 ? 15.008 -12.891 23.429 1.00 49.31 108 SER A CA 1
ATOM 877 C C . SER A 1 108 ? 13.814 -12.390 24.242 1.00 49.31 108 SER A C 1
ATOM 879 O O . SER A 1 108 ? 13.877 -12.273 25.460 1.00 49.31 108 SER A O 1
ATOM 881 N N . THR A 1 109 ? 12.690 -12.128 23.579 1.00 36.78 109 THR A N 1
ATOM 882 C CA . THR A 1 109 ? 11.388 -12.088 24.253 1.00 36.78 109 THR A CA 1
ATOM 883 C C . THR A 1 109 ? 10.492 -13.132 23.612 1.00 36.78 109 THR A C 1
ATOM 885 O O . THR A 1 109 ? 9.927 -12.950 22.536 1.00 36.78 109 THR A O 1
ATOM 888 N N . ALA A 1 110 ? 10.435 -14.275 24.291 1.00 48.94 110 ALA A N 1
ATOM 889 C CA . ALA A 1 110 ? 9.457 -15.318 24.075 1.00 48.94 110 ALA A CA 1
ATOM 890 C C . ALA A 1 110 ? 8.052 -14.741 24.267 1.00 48.94 110 ALA A C 1
ATOM 892 O O . ALA A 1 110 ? 7.750 -14.219 25.336 1.00 48.94 110 ALA A O 1
ATOM 893 N N . ASN A 1 111 ? 7.184 -14.889 23.267 1.00 40.56 111 ASN A N 1
ATOM 894 C CA . ASN A 1 111 ? 5.752 -14.718 23.461 1.00 40.56 111 ASN A CA 1
ATOM 895 C C . ASN A 1 111 ? 5.030 -16.018 23.117 1.00 40.56 111 ASN A C 1
ATOM 897 O O . ASN A 1 111 ? 4.905 -16.424 21.962 1.00 40.56 111 ASN A O 1
ATOM 901 N N . ASN A 1 112 ? 4.599 -16.662 24.202 1.00 46.91 112 ASN A N 1
ATOM 902 C CA . ASN A 1 112 ? 3.668 -17.773 24.269 1.00 46.91 112 ASN A CA 1
ATOM 903 C C . ASN A 1 112 ? 2.396 -17.475 23.465 1.00 46.91 112 ASN A C 1
ATOM 905 O O . ASN A 1 112 ? 1.678 -16.518 23.749 1.00 46.91 112 ASN A O 1
ATOM 909 N N . VAL A 1 113 ? 2.076 -18.360 22.525 1.00 50.38 113 VAL A N 1
ATOM 910 C CA . VAL A 1 113 ? 0.730 -18.494 21.962 1.00 50.38 113 VAL A CA 1
ATOM 911 C C . VAL A 1 113 ? -0.055 -19.434 22.884 1.00 50.38 113 VAL A C 1
ATOM 913 O O . VAL A 1 113 ? 0.388 -20.570 23.072 1.00 50.38 113 VAL A O 1
ATOM 916 N N . PRO A 1 114 ? -1.213 -19.047 23.452 1.00 46.47 114 PRO A N 1
ATOM 917 C CA . PRO A 1 114 ? -2.081 -20.011 24.105 1.00 46.47 114 PRO A CA 1
ATOM 918 C C . PRO A 1 114 ? -2.817 -20.796 23.013 1.00 46.47 114 PRO A C 1
ATOM 920 O O . PRO A 1 114 ? -3.707 -20.283 22.337 1.00 46.47 114 PRO A O 1
ATOM 923 N N . ALA A 1 115 ? -2.400 -22.043 22.805 1.00 47.38 115 ALA A N 1
ATOM 924 C CA . ALA A 1 115 ? -3.087 -22.977 21.927 1.00 47.38 115 ALA A CA 1
ATOM 925 C C . ALA A 1 115 ? -4.384 -23.468 22.594 1.00 47.38 115 ALA A C 1
ATOM 927 O O . ALA A 1 115 ? -4.354 -24.085 23.659 1.00 47.38 115 ALA A O 1
ATOM 928 N N . GLU A 1 116 ? -5.523 -23.220 21.947 1.00 56.47 116 GLU A N 1
ATOM 929 C CA . GLU A 1 116 ? -6.808 -23.835 22.287 1.00 56.47 116 GLU A CA 1
ATOM 930 C C . GLU A 1 116 ? -6.729 -25.376 22.241 1.00 56.47 116 GLU A C 1
ATOM 932 O O . GLU A 1 116 ? -6.113 -25.947 21.329 1.00 56.47 116 GLU A O 1
ATOM 937 N N . PRO A 1 117 ? -7.400 -26.096 23.160 1.00 53.41 117 PRO A N 1
ATOM 938 C CA . PRO A 1 117 ? -7.393 -27.550 23.160 1.00 53.41 117 PRO A CA 1
ATOM 939 C C . PRO A 1 117 ? -8.304 -28.093 22.049 1.00 53.41 117 PRO A C 1
ATOM 941 O O . PRO A 1 117 ? -9.520 -28.223 22.203 1.00 53.41 117 PRO A O 1
ATOM 944 N N . LYS A 1 118 ? -7.710 -28.491 20.919 1.00 53.34 118 LYS A N 1
ATOM 945 C CA . LYS A 1 118 ? -8.397 -29.319 19.918 1.00 53.34 118 LYS A CA 1
ATOM 946 C C . LYS A 1 118 ? -8.663 -30.710 20.505 1.00 53.34 118 LYS A C 1
ATOM 948 O O . LYS A 1 118 ? -7.743 -31.497 20.724 1.00 53.34 118 LYS A O 1
ATOM 953 N N . LYS A 1 119 ? -9.945 -31.020 20.731 1.00 56.78 119 LYS A N 1
ATOM 954 C CA . LYS A 1 119 ? -10.446 -32.357 21.090 1.00 56.78 119 LYS A CA 1
ATOM 955 C C . LYS A 1 119 ? -9.903 -33.406 20.108 1.00 56.78 119 LYS A C 1
ATOM 957 O O . LYS A 1 119 ? -10.219 -33.376 18.919 1.00 56.78 119 LYS A O 1
ATOM 962 N N . LYS A 1 120 ? -9.104 -34.351 20.613 1.00 54.00 120 LYS A N 1
ATOM 963 C CA . LYS A 1 120 ? -8.639 -35.526 19.862 1.00 54.00 120 LYS A CA 1
ATOM 964 C C . LYS A 1 120 ? -9.848 -36.404 19.519 1.00 54.00 120 LYS A C 1
ATOM 966 O O . LYS A 1 120 ? -10.443 -37.011 20.404 1.00 54.00 120 LYS A O 1
ATOM 971 N N . LYS A 1 121 ? -10.209 -36.493 18.236 1.00 56.88 121 LYS A N 1
ATOM 972 C CA . LYS A 1 121 ? -11.114 -37.539 17.738 1.00 56.88 121 LYS A CA 1
ATOM 973 C C . LYS A 1 121 ? -10.317 -38.846 17.725 1.00 56.88 121 LYS A C 1
ATOM 975 O O . LYS A 1 121 ? -9.348 -38.965 16.976 1.00 56.88 121 LYS A O 1
ATOM 980 N N . ALA A 1 122 ? -10.679 -39.784 18.597 1.00 59.22 122 ALA A N 1
ATOM 981 C CA . ALA A 1 122 ? -10.060 -41.102 18.665 1.00 59.22 122 ALA A CA 1
ATOM 982 C C . ALA A 1 122 ? -10.182 -41.804 17.303 1.00 59.22 122 ALA A C 1
ATOM 984 O O . ALA A 1 122 ? -11.281 -41.964 16.769 1.00 59.22 122 ALA A O 1
ATOM 985 N N . ARG A 1 123 ? -9.046 -42.200 16.722 1.00 55.12 123 ARG A N 1
ATOM 986 C CA . ARG A 1 123 ? -9.026 -43.099 15.568 1.00 55.12 123 ARG A CA 1
ATOM 987 C C . ARG A 1 123 ? -9.397 -44.494 16.068 1.00 55.12 123 ARG A C 1
ATOM 989 O O . ARG A 1 123 ? -8.751 -45.020 16.967 1.00 55.12 123 ARG A O 1
ATOM 996 N N . LYS A 1 124 ? -10.466 -45.058 15.509 1.00 64.06 124 LYS A N 1
ATOM 997 C CA . LYS A 1 124 ? -10.913 -46.433 15.749 1.00 64.06 124 LYS A CA 1
ATOM 998 C C . LYS A 1 124 ? -9.828 -47.395 15.243 1.00 64.06 124 LYS A C 1
ATOM 1000 O O . LYS A 1 124 ? -9.373 -47.240 14.112 1.00 64.06 124 LYS A O 1
ATOM 1005 N N . ALA A 1 125 ? -9.396 -48.336 16.083 1.00 65.75 125 ALA A N 1
ATOM 1006 C CA . ALA A 1 125 ? -8.439 -49.374 15.701 1.00 65.75 125 ALA A CA 1
ATOM 1007 C C . ALA A 1 125 ? -9.018 -50.264 14.577 1.00 65.75 125 ALA A C 1
ATOM 1009 O O . ALA A 1 125 ? -10.231 -50.506 14.575 1.00 65.75 125 ALA A O 1
ATOM 1010 N N . PRO A 1 126 ? -8.199 -50.744 13.622 1.00 63.16 126 PRO A N 1
ATOM 1011 C CA . PRO A 1 126 ? -8.652 -51.719 12.639 1.00 63.16 126 PRO A CA 1
ATOM 1012 C C . PRO A 1 126 ? -8.898 -53.078 13.315 1.00 63.16 126 PRO A C 1
ATOM 1014 O O . PRO A 1 126 ? -8.174 -53.473 14.228 1.00 63.16 126 PRO A O 1
ATOM 1017 N N . ALA A 1 127 ? -9.960 -53.761 12.886 1.00 73.38 127 ALA A N 1
ATOM 1018 C CA . ALA A 1 127 ? -10.389 -55.055 13.413 1.00 73.38 127 ALA A CA 1
ATOM 1019 C C . ALA A 1 127 ? -9.370 -56.176 13.106 1.00 73.38 127 ALA A C 1
ATOM 1021 O O . ALA A 1 127 ? -8.663 -56.087 12.100 1.00 73.38 127 ALA A O 1
ATOM 1022 N N . PRO A 1 128 ? -9.306 -57.245 13.924 1.00 65.94 128 PRO A N 1
ATOM 1023 C CA . PRO A 1 128 ? -8.414 -58.369 13.674 1.00 65.94 128 PRO A CA 1
ATOM 1024 C C . PRO A 1 128 ? -8.905 -59.188 12.474 1.00 65.94 128 PRO A C 1
ATOM 1026 O O . PRO A 1 128 ? -10.073 -59.576 12.396 1.00 65.94 128 PRO A O 1
ATOM 1029 N N . VAL A 1 129 ? -7.997 -59.457 11.537 1.00 71.81 129 VAL A N 1
ATOM 1030 C CA . VAL A 1 129 ? -8.230 -60.375 10.419 1.00 71.81 129 VAL A CA 1
ATOM 1031 C C . VAL A 1 129 ? -8.232 -61.801 10.976 1.00 71.81 129 VAL A C 1
ATOM 1033 O O . VAL A 1 129 ? -7.283 -62.209 11.644 1.00 71.81 129 VAL A O 1
ATOM 1036 N N . LYS A 1 130 ? -9.317 -62.548 10.740 1.00 69.31 130 LYS A N 1
ATOM 1037 C CA . LYS A 1 130 ? -9.405 -63.976 11.077 1.00 69.31 130 LYS A CA 1
ATOM 1038 C C . LYS A 1 130 ? -8.436 -64.779 10.195 1.00 69.31 130 LYS A C 1
ATOM 1040 O O . LYS A 1 130 ? -8.368 -64.486 9.001 1.00 69.31 130 LYS A O 1
ATOM 1045 N N . PRO A 1 131 ? -7.757 -65.811 10.721 1.00 60.41 131 PRO A N 1
ATOM 1046 C CA . PRO A 1 131 ? -7.050 -66.762 9.877 1.00 60.41 131 PRO A CA 1
ATOM 1047 C C . PRO A 1 131 ? -8.081 -67.623 9.136 1.00 60.41 131 PRO A C 1
ATOM 1049 O O . PRO A 1 131 ? -9.003 -68.170 9.746 1.00 60.41 131 PRO A O 1
ATOM 1052 N N . GLY A 1 132 ? -7.965 -67.673 7.812 1.00 66.19 132 GLY A N 1
ATOM 1053 C CA . GLY A 1 132 ? -8.703 -68.606 6.970 1.00 66.19 132 GLY A CA 1
ATOM 1054 C C . GLY A 1 132 ? -7.876 -69.868 6.748 1.00 66.19 132 GLY A C 1
ATOM 1055 O O . GLY A 1 132 ? -6.712 -69.729 6.391 1.00 66.19 132 GLY A O 1
ATOM 1056 N N . ALA A 1 133 ? -8.538 -71.012 6.963 1.00 55.28 133 ALA A N 1
ATOM 1057 C CA . ALA A 1 133 ? -8.237 -72.385 6.529 1.00 55.28 133 ALA A CA 1
ATOM 1058 C C . ALA A 1 133 ? -6.811 -72.921 6.742 1.00 55.28 133 ALA A C 1
ATOM 1060 O O . ALA A 1 133 ? -5.895 -72.540 5.984 1.00 55.28 133 ALA A O 1
#

Radius of gyration: 36.32 Å; chains: 1; bounding box: 70×100×89 Å

Foldseek 3Di:
DDDPPPVVVVVVVVVVVVVVVVVVVVVVVVVVVVVVVVVVVVVVVVVVVVVVVVVVCVVVPPPVVPDDDDDDDDDDDDPPVVVVVVVVVVPPDDDDDDDDDDDDDDDDDDDDDPDDDDDDDDDDDDDDDDDDD